Protein AF-A0A8S3A0E5-F1 (afdb_monomer_lite)

Organism: NCBI:txid392030

Radius of gyration: 12.85 Å; chains: 1; bounding box: 29×12×37 Å

Secondary structure (DSSP, 8-state):
-HHHHHHHHHHHHHHHHHHHHHS---HHHHHHHHHHHHHHHHHHHHHHHHHH-

pLDDT: mean 87.66, std 6.4, range [59.78, 93.38]

InterPro domains:
  IPR026983 Dynein heavy chain [PTHR22878] (2-52)

Foldseek 3Di:
DVLVVVLVVLVVVLVVLVVVLPDDDDPVVNVVSVVVSVVSVVVSVVSVVVVVD

Structure (mmCIF, N/CA/C/O backbone):
data_AF-A0A8S3A0E5-F1
#
_entry.id   AF-A0A8S3A0E5-F1
#
loop_
_atom_site.group_PDB
_atom_site.id
_atom_site.type_symbol
_atom_site.label_atom_id
_atom_site.label_alt_id
_atom_site.label_comp_id
_atom_site.label_asym_id
_atom_site.label_entity_id
_atom_site.label_seq_id
_atom_site.pdbx_PDB_ins_code
_atom_site.Cartn_x
_atom_site.Cartn_y
_atom_site.Cartn_z
_atom_site.occupancy
_atom_site.B_iso_or_equiv
_atom_site.auth_seq_id
_atom_site.auth_comp_id
_atom_site.auth_asym_id
_atom_site.auth_atom_id
_atom_site.pdbx_PDB_model_num
ATOM 1 N N . MET A 1 1 ? 14.520 4.663 -15.843 1.00 63.38 1 MET A N 1
ATOM 2 C CA . MET A 1 1 ? 14.299 4.089 -14.490 1.00 63.38 1 MET A CA 1
ATOM 3 C C . MET A 1 1 ? 13.203 4.816 -13.689 1.00 63.38 1 MET A C 1
ATOM 5 O O . MET A 1 1 ? 13.132 4.635 -12.483 1.00 63.38 1 MET A O 1
ATOM 9 N N . ALA A 1 2 ? 12.311 5.592 -14.322 1.00 79.94 2 ALA A N 1
ATOM 10 C CA . ALA A 1 2 ? 11.281 6.346 -13.598 1.00 79.94 2 ALA A CA 1
ATOM 11 C C . ALA A 1 2 ? 10.194 5.438 -12.989 1.00 79.94 2 ALA A C 1
ATOM 13 O O . ALA A 1 2 ? 9.909 5.543 -11.802 1.00 79.94 2 ALA A O 1
ATOM 14 N N . MET A 1 3 ? 9.680 4.473 -13.760 1.00 82.38 3 MET A N 1
ATOM 15 C CA . MET A 1 3 ? 8.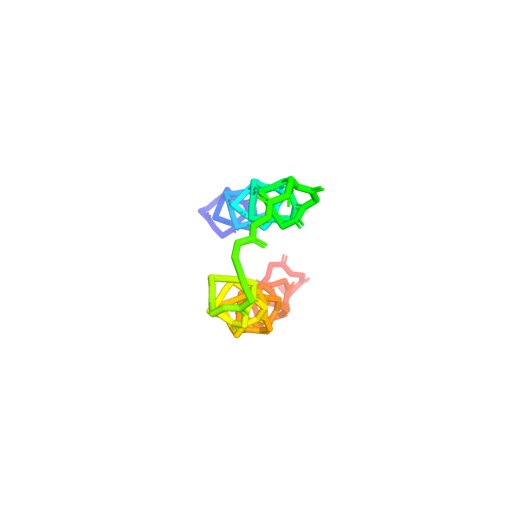626 3.554 -13.300 1.00 82.38 3 MET A CA 1
ATOM 16 C C . MET A 1 3 ? 9.082 2.633 -12.160 1.00 82.38 3 MET A C 1
ATOM 18 O O . MET A 1 3 ? 8.324 2.381 -11.233 1.00 82.38 3 MET A O 1
ATOM 22 N N . LYS A 1 4 ? 10.351 2.198 -12.164 1.00 83.81 4 LYS A N 1
ATOM 23 C CA . LYS A 1 4 ? 10.937 1.416 -11.058 1.00 83.81 4 LYS A CA 1
ATOM 24 C C . LYS A 1 4 ? 11.020 2.223 -9.757 1.00 83.81 4 LYS A C 1
ATOM 26 O O . LYS A 1 4 ? 10.733 1.692 -8.689 1.00 83.81 4 LYS A O 1
ATOM 31 N N . ASN A 1 5 ? 11.377 3.506 -9.842 1.00 85.94 5 ASN A N 1
ATOM 32 C CA . ASN A 1 5 ? 11.403 4.393 -8.677 1.00 85.94 5 ASN A CA 1
ATOM 33 C C . ASN A 1 5 ? 9.988 4.685 -8.164 1.00 85.94 5 ASN A C 1
ATOM 35 O O . ASN A 1 5 ? 9.767 4.674 -6.957 1.00 85.94 5 ASN A O 1
ATOM 39 N N . TYR A 1 6 ? 9.033 4.879 -9.075 1.00 85.12 6 TYR A N 1
ATOM 40 C CA . TYR A 1 6 ? 7.631 5.093 -8.729 1.00 85.12 6 TYR A CA 1
ATOM 41 C C . TYR A 1 6 ? 7.008 3.859 -8.060 1.00 85.12 6 TYR A C 1
ATOM 43 O O . TYR A 1 6 ? 6.390 3.979 -7.008 1.00 85.12 6 TYR A O 1
ATOM 51 N N . ALA A 1 7 ? 7.275 2.654 -8.572 1.00 85.38 7 ALA A N 1
ATOM 52 C CA . ALA A 1 7 ? 6.864 1.407 -7.927 1.00 85.38 7 ALA A CA 1
ATOM 53 C C . ALA A 1 7 ? 7.434 1.273 -6.503 1.00 85.38 7 ALA A C 1
ATOM 55 O O . ALA A 1 7 ? 6.738 0.828 -5.591 1.00 85.38 7 ALA A O 1
ATOM 56 N N . LYS A 1 8 ? 8.687 1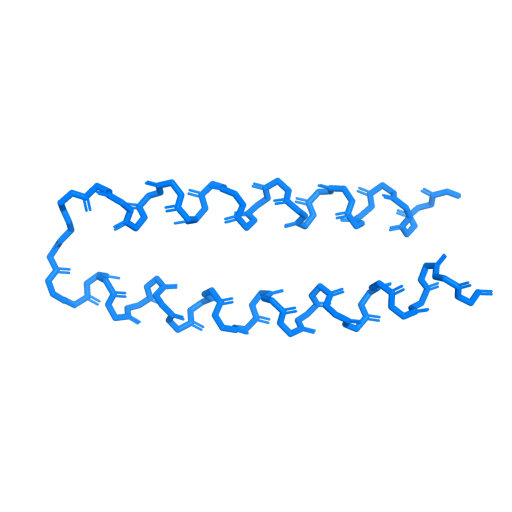.691 -6.275 1.00 88.50 8 LYS A N 1
ATOM 57 C CA . LYS A 1 8 ? 9.276 1.709 -4.928 1.00 88.50 8 LYS A CA 1
ATOM 58 C C . LYS A 1 8 ? 8.553 2.696 -4.001 1.00 88.50 8 LYS A C 1
ATOM 60 O O . LYS A 1 8 ? 8.269 2.336 -2.867 1.00 88.50 8 LYS A O 1
ATOM 65 N N . GLN A 1 9 ? 8.220 3.893 -4.487 1.00 88.00 9 GLN A N 1
ATOM 66 C CA . GLN A 1 9 ? 7.454 4.885 -3.720 1.00 88.00 9 GLN A CA 1
ATOM 67 C C . GLN A 1 9 ? 6.053 4.375 -3.353 1.00 88.00 9 GLN A C 1
ATOM 69 O O . GLN A 1 9 ? 5.650 4.503 -2.200 1.00 88.00 9 GLN A O 1
ATOM 74 N N . LEU A 1 10 ? 5.347 3.745 -4.298 1.00 87.94 10 LEU A N 1
ATOM 75 C CA . LEU A 1 10 ? 4.026 3.153 -4.058 1.00 87.94 10 LEU A CA 1
ATOM 76 C C . LEU A 1 10 ? 4.069 2.045 -2.998 1.00 87.94 10 LEU A C 1
ATOM 78 O O . LEU A 1 10 ? 3.194 1.977 -2.142 1.00 87.94 10 LEU A O 1
ATOM 82 N N . ASN A 1 11 ? 5.106 1.201 -3.018 1.00 88.12 11 ASN A N 1
ATOM 83 C CA . ASN A 1 11 ? 5.294 0.182 -1.982 1.00 88.12 11 ASN A CA 1
ATOM 84 C C . ASN A 1 11 ? 5.458 0.802 -0.588 1.00 88.12 11 ASN A C 1
ATOM 86 O O . ASN A 1 11 ? 4.811 0.351 0.351 1.00 88.12 11 ASN A O 1
ATOM 90 N N . THR A 1 12 ? 6.274 1.853 -0.460 1.00 90.88 12 THR A N 1
ATOM 91 C CA . THR A 1 12 ? 6.473 2.542 0.825 1.00 90.88 12 THR A CA 1
ATOM 92 C C . THR A 1 12 ? 5.178 3.174 1.341 1.00 90.88 12 THR A C 1
ATOM 94 O O . THR A 1 12 ? 4.853 3.017 2.512 1.00 90.88 12 THR A O 1
ATOM 97 N N . GLN A 1 13 ? 4.393 3.815 0.471 1.00 87.25 13 GLN A N 1
ATOM 98 C CA . GLN A 1 13 ? 3.108 4.410 0.863 1.00 87.25 13 GLN A CA 1
ATOM 99 C C . GLN A 1 13 ? 2.113 3.359 1.377 1.00 87.25 13 GLN A C 1
ATOM 101 O O . GLN A 1 13 ? 1.448 3.574 2.389 1.00 87.25 13 GLN A O 1
ATOM 106 N N . ILE A 1 14 ? 2.044 2.189 0.732 1.00 91.25 14 ILE A N 1
ATOM 107 C CA . ILE A 1 14 ? 1.190 1.087 1.197 1.00 91.25 14 ILE A CA 1
ATOM 108 C C . ILE A 1 14 ? 1.651 0.583 2.573 1.00 91.25 14 ILE A C 1
ATOM 110 O O . ILE A 1 14 ? 0.816 0.333 3.441 1.00 91.25 14 ILE A O 1
ATOM 114 N N . GLU A 1 15 ? 2.961 0.456 2.806 1.00 91.19 15 GLU A N 1
ATOM 115 C CA . GLU A 1 15 ? 3.503 0.056 4.114 1.00 91.19 15 GLU A CA 1
ATOM 116 C C . GLU A 1 15 ? 3.161 1.058 5.227 1.00 91.19 15 GLU A C 1
ATOM 118 O O . GLU A 1 15 ? 2.809 0.644 6.337 1.00 91.19 15 GLU A O 1
ATOM 123 N N . GLU A 1 16 ? 3.202 2.359 4.937 1.00 90.38 16 GLU A N 1
ATOM 124 C CA . GLU A 1 16 ? 2.801 3.416 5.873 1.00 90.38 16 GLU A CA 1
ATOM 125 C C . GLU A 1 16 ? 1.316 3.294 6.246 1.00 90.38 16 GLU A C 1
ATOM 127 O O . GLU A 1 16 ? 0.975 3.246 7.431 1.00 90.38 16 GLU A O 1
ATOM 132 N N . VAL A 1 17 ? 0.432 3.137 5.254 1.00 88.69 17 VAL A N 1
ATOM 133 C CA . VAL A 1 17 ? -1.017 2.980 5.480 1.00 88.69 17 VAL A CA 1
ATOM 134 C C . VAL A 1 17 ? -1.324 1.703 6.269 1.00 88.69 17 VAL A C 1
ATOM 136 O O . VAL A 1 17 ? -2.139 1.718 7.193 1.00 88.69 17 VAL A O 1
ATOM 139 N N . VAL A 1 18 ? -0.653 0.590 5.958 1.00 89.69 18 VAL A N 1
ATOM 140 C CA . VAL A 1 18 ? -0.811 -0.675 6.696 1.00 89.69 18 VAL A CA 1
ATOM 141 C C . VAL A 1 18 ? 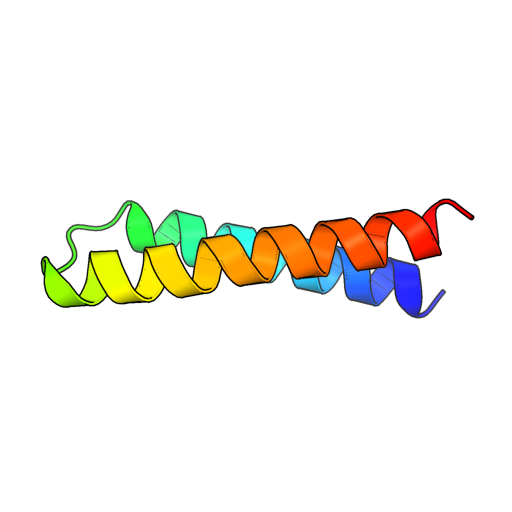-0.350 -0.534 8.145 1.00 89.69 18 VAL A C 1
ATOM 143 O O . VAL A 1 18 ? -0.983 -1.092 9.045 1.00 89.69 18 VAL A O 1
ATOM 146 N N . THR A 1 19 ? 0.733 0.205 8.383 1.00 91.56 19 THR A N 1
ATOM 147 C CA . THR A 1 19 ? 1.236 0.475 9.735 1.00 91.56 19 THR A CA 1
ATOM 148 C C . THR A 1 19 ? 0.229 1.300 10.530 1.00 91.56 19 THR A C 1
ATOM 150 O O . THR A 1 19 ? -0.064 0.961 11.676 1.00 91.56 19 THR A O 1
ATOM 153 N N . GLU A 1 20 ? -0.390 2.299 9.904 1.00 87.88 20 GLU A N 1
ATOM 154 C CA . GLU A 1 20 ? -1.384 3.147 10.559 1.00 87.88 20 GLU A CA 1
A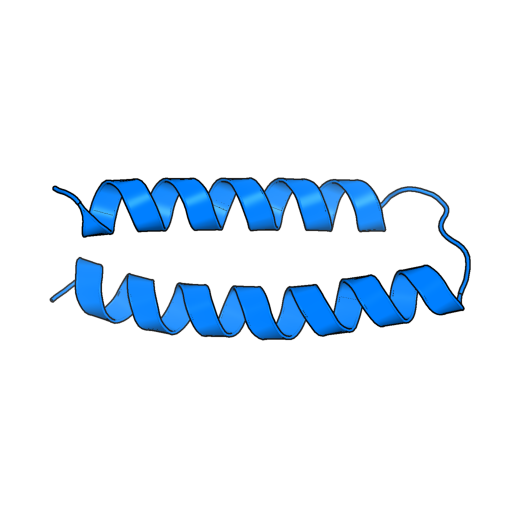TOM 155 C C . GLU A 1 20 ? -2.678 2.389 10.897 1.00 87.88 20 GLU A C 1
ATOM 157 O O . GLU A 1 20 ? -3.226 2.544 11.987 1.00 87.88 20 GLU A O 1
ATOM 162 N N . ILE A 1 21 ? -3.132 1.473 10.032 1.00 88.00 21 ILE A N 1
ATOM 163 C CA . ILE A 1 21 ? -4.320 0.634 10.293 1.00 88.00 21 ILE A CA 1
ATOM 164 C C . ILE A 1 21 ? -4.124 -0.306 11.497 1.00 88.00 21 ILE A C 1
ATOM 166 O O . ILE A 1 21 ? -5.102 -0.701 12.146 1.00 88.00 21 ILE A O 1
ATOM 170 N N . ARG A 1 22 ? -2.874 -0.690 11.800 1.00 88.50 22 ARG A N 1
ATOM 171 C CA . ARG A 1 22 ? -2.548 -1.538 12.960 1.00 88.50 22 ARG A CA 1
ATOM 172 C C . ARG A 1 22 ? -2.694 -0.795 14.286 1.00 88.50 22 ARG A C 1
ATOM 174 O O . ARG A 1 22 ? -2.909 -1.450 15.306 1.00 88.50 22 ARG A O 1
ATOM 181 N N . ASN A 1 23 ? -2.625 0.534 14.276 1.00 89.69 23 ASN A N 1
ATOM 182 C CA . ASN A 1 23 ? -2.875 1.347 15.457 1.00 89.69 23 ASN A CA 1
ATOM 183 C C . ASN A 1 23 ? -4.377 1.353 15.817 1.00 89.69 23 ASN A C 1
ATOM 185 O O . ASN A 1 23 ? -5.250 1.099 14.975 1.00 89.69 23 ASN A O 1
ATOM 189 N N . PRO A 1 24 ? -4.730 1.605 17.089 1.00 86.69 24 PRO A N 1
ATOM 190 C CA . PRO 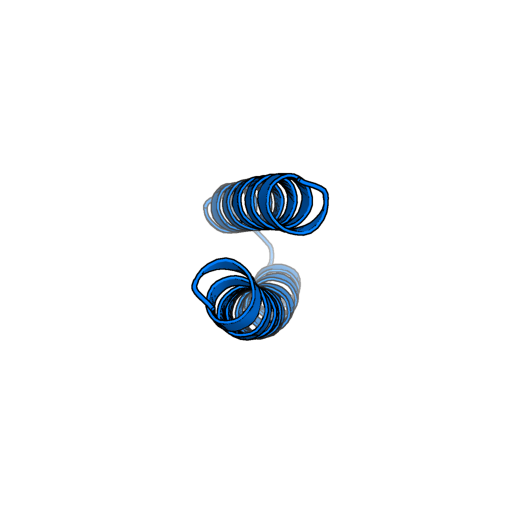A 1 24 ? -6.123 1.727 17.498 1.00 86.69 24 PRO A CA 1
ATOM 191 C C . PRO A 1 24 ? -6.765 2.984 16.890 1.00 86.69 24 PRO A C 1
ATOM 193 O O . PRO A 1 24 ? -6.624 4.092 17.395 1.00 86.69 24 PRO A O 1
ATOM 196 N N . LEU A 1 25 ? -7.496 2.782 15.795 1.00 90.88 25 LEU A N 1
ATOM 197 C CA . LEU A 1 25 ? -8.267 3.805 15.088 1.00 90.88 25 LEU A CA 1
ATOM 198 C C . LEU A 1 25 ? -9.762 3.733 15.416 1.00 90.88 25 LEU A C 1
ATOM 200 O O . LEU A 1 25 ? -10.309 2.650 15.661 1.00 90.88 25 LEU A O 1
ATOM 204 N N . ALA A 1 26 ? -10.446 4.873 15.310 1.00 92.19 26 ALA A N 1
ATOM 205 C CA . ALA A 1 26 ? -11.901 4.928 15.347 1.00 92.19 26 ALA A CA 1
ATOM 206 C C . ALA A 1 26 ? -12.523 4.125 14.183 1.00 92.19 26 ALA A C 1
ATOM 208 O O . ALA A 1 26 ? -11.928 3.944 13.117 1.00 92.19 26 ALA A O 1
ATOM 209 N N . SER A 1 27 ? -13.744 3.613 14.381 1.00 89.25 27 SER A N 1
ATOM 210 C CA . SER A 1 27 ? -14.411 2.714 13.419 1.00 89.25 27 SER A CA 1
ATOM 211 C C . SER A 1 27 ? -14.581 3.335 12.024 1.00 89.25 27 SER A C 1
ATOM 213 O O . SER A 1 27 ? -14.450 2.652 11.008 1.00 89.25 27 SER A O 1
ATOM 215 N N . ASN A 1 28 ? -14.852 4.639 11.966 1.00 92.00 28 ASN A N 1
ATOM 216 C CA . ASN A 1 28 ? -14.960 5.411 10.730 1.00 92.00 28 ASN A CA 1
ATOM 217 C C . ASN A 1 28 ? -13.606 5.565 10.024 1.00 92.00 28 ASN A C 1
ATOM 219 O O . ASN A 1 28 ? -13.536 5.376 8.812 1.00 92.00 28 ASN A O 1
ATOM 223 N N . ASP A 1 29 ? -12.538 5.854 10.760 1.00 90.50 29 ASP A N 1
ATOM 224 C CA . ASP A 1 29 ? -11.212 6.053 10.181 1.00 90.50 29 ASP A CA 1
ATOM 225 C C . ASP A 1 29 ? -10.649 4.739 9.645 1.00 90.50 29 ASP A C 1
ATOM 227 O O . ASP A 1 29 ? -10.183 4.696 8.510 1.00 90.50 29 ASP A O 1
ATOM 231 N N . ARG A 1 30 ? -10.862 3.620 10.349 1.00 91.81 30 ARG A N 1
ATOM 232 C CA . ARG A 1 30 ? -10.530 2.283 9.829 1.00 91.81 30 ARG A CA 1
ATOM 233 C C . ARG A 1 30 ? -11.225 1.978 8.497 1.00 91.81 30 ARG A C 1
ATOM 235 O O . ARG A 1 30 ? -10.603 1.430 7.592 1.00 91.81 30 ARG A O 1
ATOM 242 N N . LYS A 1 31 ? -12.503 2.346 8.343 1.00 92.81 31 LYS A N 1
ATOM 243 C CA . LYS A 1 31 ? -13.236 2.160 7.074 1.00 92.81 31 LYS A CA 1
ATOM 244 C C . LYS A 1 31 ? -12.668 3.028 5.948 1.00 92.81 31 LYS A C 1
ATOM 246 O O . LYS A 1 31 ? -12.562 2.547 4.820 1.00 92.81 31 LYS A O 1
ATOM 251 N N . LYS A 1 32 ? -12.276 4.273 6.244 1.00 93.12 32 LYS A N 1
ATOM 252 C CA . LYS A 1 32 ? -11.624 5.164 5.270 1.00 93.12 32 LYS A CA 1
ATOM 253 C C . LYS A 1 32 ? -10.283 4.592 4.817 1.00 93.12 32 LYS A C 1
ATOM 255 O O . LYS A 1 32 ? -10.086 4.421 3.619 1.00 93.12 32 LYS A O 1
ATOM 260 N N . PHE A 1 33 ? -9.411 4.226 5.758 1.00 92.44 33 PHE A N 1
ATOM 261 C CA . PHE A 1 33 ? -8.095 3.669 5.442 1.00 92.44 33 PHE A CA 1
ATOM 262 C C . PHE A 1 33 ? -8.190 2.351 4.673 1.00 92.44 33 PHE A C 1
ATOM 264 O O . PHE A 1 33 ? -7.480 2.178 3.691 1.00 92.44 33 PHE A O 1
ATOM 271 N N . ASN A 1 34 ? -9.122 1.460 5.030 1.00 90.94 34 ASN A N 1
ATOM 272 C CA . ASN A 1 34 ? -9.354 0.234 4.262 1.00 90.94 34 ASN A CA 1
ATOM 273 C C . ASN A 1 34 ? -9.784 0.524 2.816 1.00 90.94 34 ASN A C 1
ATOM 275 O O . ASN A 1 34 ? -9.363 -0.178 1.903 1.00 90.94 34 ASN A O 1
ATOM 279 N N . THR A 1 35 ? -10.617 1.548 2.604 1.00 93.38 35 THR A N 1
ATOM 280 C CA . THR A 1 35 ? -11.062 1.932 1.255 1.00 93.38 35 THR A CA 1
ATOM 281 C C . THR A 1 35 ? -9.887 2.429 0.417 1.00 93.38 35 THR A C 1
ATOM 283 O O . THR A 1 35 ? -9.722 1.990 -0.716 1.00 93.38 35 THR A O 1
ATOM 286 N N . VAL A 1 36 ? -9.046 3.294 0.990 1.00 92.12 36 VAL A N 1
ATOM 287 C CA . VAL A 1 36 ? -7.830 3.797 0.331 1.00 92.12 36 VAL A CA 1
ATOM 288 C C . VAL A 1 36 ? -6.860 2.650 0.028 1.00 92.12 36 VAL A C 1
ATOM 290 O O . VAL A 1 36 ? -6.423 2.513 -1.108 1.00 92.12 36 VAL A O 1
ATOM 293 N N . LEU A 1 37 ? -6.630 1.749 0.988 1.00 92.38 37 LEU A N 1
ATOM 294 C CA . LEU A 1 37 ? -5.734 0.601 0.822 1.00 92.38 37 LEU A CA 1
ATOM 295 C C . LEU A 1 37 ? -6.145 -0.314 -0.343 1.00 92.38 37 LEU A C 1
ATOM 297 O O . LEU A 1 37 ? -5.290 -0.782 -1.090 1.00 92.38 37 LEU A O 1
ATOM 301 N N . ILE A 1 38 ? -7.447 -0.572 -0.514 1.00 92.88 38 ILE A N 1
ATOM 302 C CA . ILE A 1 38 ? -7.954 -1.391 -1.628 1.00 92.88 38 ILE A CA 1
ATOM 303 C C . ILE A 1 38 ? -7.610 -0.744 -2.978 1.00 92.88 38 ILE A C 1
ATOM 305 O O . ILE A 1 38 ? -7.201 -1.441 -3.907 1.00 92.88 38 ILE A O 1
ATOM 309 N N . ILE A 1 39 ? -7.759 0.579 -3.081 1.00 93.06 39 ILE A N 1
ATOM 310 C CA . ILE A 1 39 ? -7.459 1.334 -4.302 1.00 93.06 39 ILE A CA 1
ATOM 311 C C . ILE A 1 39 ? -5.949 1.321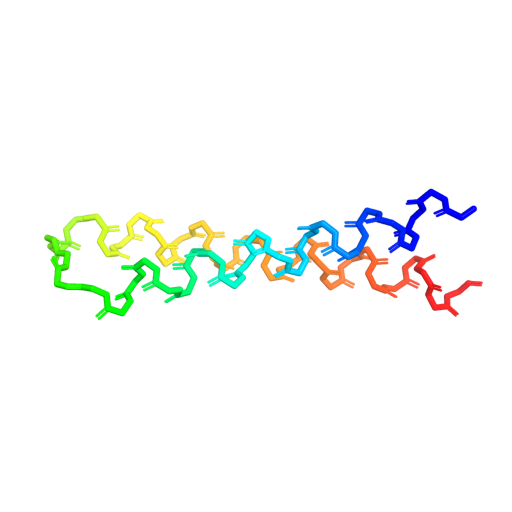 -4.575 1.00 93.06 39 ILE A C 1
ATOM 313 O O . ILE A 1 39 ? -5.539 1.033 -5.701 1.00 93.06 39 ILE A O 1
ATOM 317 N N . ASP A 1 40 ? -5.127 1.564 -3.552 1.00 90.56 40 ASP A N 1
ATOM 318 C CA . ASP A 1 40 ? -3.668 1.647 -3.682 1.00 90.56 40 ASP A CA 1
ATOM 319 C C . ASP A 1 40 ? -3.040 0.318 -4.119 1.00 90.56 40 ASP A C 1
ATOM 321 O O . ASP A 1 40 ? -2.157 0.302 -4.979 1.00 90.56 40 ASP A O 1
ATOM 325 N N . VAL A 1 41 ? -3.534 -0.814 -3.601 1.00 91.50 41 VAL A N 1
ATOM 326 C CA . VAL A 1 41 ? -3.096 -2.146 -4.053 1.00 91.50 41 VAL A CA 1
ATOM 327 C C . VAL A 1 41 ? -3.419 -2.352 -5.537 1.00 91.50 41 VAL A C 1
ATOM 329 O O . VAL A 1 41 ? -2.566 -2.823 -6.288 1.00 91.50 41 VAL A O 1
ATOM 332 N N . HIS A 1 42 ? -4.603 -1.935 -5.998 1.00 92.50 42 HIS A N 1
ATOM 333 C CA . HIS A 1 42 ? -4.974 -2.024 -7.415 1.00 92.50 42 HIS A CA 1
ATOM 334 C C . HIS A 1 42 ? -4.120 -1.121 -8.313 1.00 92.50 42 HIS A C 1
ATOM 336 O O . HIS A 1 42 ? -3.691 -1.542 -9.389 1.00 92.50 42 HIS A O 1
ATOM 342 N N . ALA A 1 43 ? -3.841 0.108 -7.874 1.00 88.44 43 ALA A N 1
ATOM 343 C CA . ALA A 1 43 ? -2.960 1.021 -8.593 1.00 88.44 43 ALA A CA 1
ATOM 344 C C . ALA A 1 43 ? -1.542 0.443 -8.706 1.00 88.44 43 ALA A C 1
ATOM 346 O O . ALA A 1 43 ? -0.961 0.437 -9.793 1.00 88.44 43 ALA A O 1
ATOM 347 N N . LYS A 1 44 ? -1.011 -0.121 -7.616 1.00 88.62 44 LYS A N 1
ATOM 348 C CA . LYS A 1 44 ? 0.283 -0.805 -7.620 1.00 88.62 44 LYS A CA 1
ATOM 349 C C . LYS A 1 44 ? 0.300 -1.993 -8.583 1.00 88.62 44 LYS A C 1
ATOM 351 O O . LYS A 1 44 ? 1.256 -2.118 -9.340 1.00 88.62 44 LYS A O 1
ATOM 356 N N . ASP A 1 45 ? -0.737 -2.828 -8.605 1.00 89.12 45 ASP A N 1
ATOM 357 C CA . ASP A 1 45 ? -0.811 -3.977 -9.518 1.00 89.12 45 ASP A CA 1
ATOM 358 C C . ASP A 1 45 ? -0.762 -3.558 -10.996 1.00 89.12 45 ASP A C 1
ATOM 360 O O . ASP A 1 45 ? -0.169 -4.249 -11.826 1.00 89.12 45 ASP A O 1
ATOM 364 N N . ILE A 1 46 ? -1.363 -2.415 -11.345 1.00 89.56 46 ILE A N 1
ATOM 365 C CA . ILE A 1 46 ? -1.282 -1.844 -12.695 1.00 89.56 46 ILE A CA 1
ATOM 366 C C . ILE A 1 46 ? 0.158 -1.416 -13.005 1.00 89.56 46 ILE A C 1
ATOM 368 O O . ILE A 1 46 ? 0.696 -1.780 -14.049 1.00 89.56 46 ILE A O 1
ATOM 372 N N . ILE A 1 47 ? 0.804 -0.680 -12.098 1.00 85.75 47 ILE A N 1
ATOM 373 C CA . ILE A 1 47 ? 2.181 -0.197 -12.283 1.00 85.75 47 ILE A CA 1
ATOM 374 C C . ILE A 1 47 ? 3.183 -1.354 -12.347 1.00 85.75 47 ILE A C 1
ATOM 376 O O . ILE A 1 47 ? 4.093 -1.330 -13.174 1.00 85.75 47 ILE A O 1
ATOM 380 N N . ASP A 1 48 ? 2.995 -2.393 -11.537 1.00 85.31 48 ASP A N 1
ATOM 381 C CA . ASP A 1 48 ? 3.845 -3.582 -11.542 1.00 85.31 48 ASP A CA 1
ATOM 382 C C . ASP A 1 48 ? 3.789 -4.333 -12.877 1.00 85.31 48 ASP A C 1
ATOM 384 O O . ASP A 1 48 ? 4.809 -4.881 -13.296 1.00 85.31 48 ASP A O 1
ATOM 388 N N . LYS A 1 49 ? 2.642 -4.331 -13.573 1.00 87.94 49 LYS A N 1
ATOM 389 C CA . LYS A 1 49 ? 2.544 -4.864 -14.943 1.00 87.94 49 LYS A CA 1
ATOM 390 C C . LYS A 1 49 ? 3.417 -4.055 -15.907 1.00 87.94 49 LYS A C 1
ATOM 392 O O . LYS A 1 49 ? 4.227 -4.639 -16.613 1.00 87.94 49 LYS A O 1
ATOM 397 N N . PHE A 1 50 ? 3.347 -2.723 -15.849 1.00 82.44 50 PHE A N 1
ATOM 398 C CA . PHE A 1 50 ? 4.150 -1.827 -16.698 1.00 82.44 50 PHE A CA 1
ATOM 399 C C . PHE A 1 50 ? 5.659 -1.828 -16.408 1.00 82.44 50 PHE A C 1
ATOM 401 O O . PHE A 1 50 ? 6.432 -1.351 -17.230 1.00 82.44 50 PHE A O 1
ATOM 408 N N . VAL A 1 51 ? 6.092 -2.261 -15.221 1.00 80.12 51 VAL A N 1
ATOM 409 C CA . VAL A 1 51 ? 7.522 -2.344 -14.857 1.00 80.12 51 VAL A CA 1
ATOM 410 C C . VAL A 1 51 ? 8.143 -3.689 -15.255 1.00 80.12 51 VAL A C 1
ATOM 412 O O . VAL A 1 51 ? 9.373 -3.784 -15.343 1.00 80.12 51 VAL A O 1
ATOM 415 N N . ARG A 1 52 ? 7.313 -4.729 -15.413 1.00 74.50 52 ARG A N 1
ATOM 416 C CA . ARG A 1 52 ? 7.730 -6.088 -15.784 1.00 74.50 52 ARG A CA 1
ATOM 417 C C . ARG A 1 52 ? 7.773 -6.305 -17.300 1.00 74.50 52 ARG A C 1
ATOM 419 O O . ARG A 1 52 ? 8.602 -7.109 -17.721 1.00 74.50 52 ARG A O 1
ATOM 426 N N . ASP A 1 53 ? 6.928 -5.603 -18.055 1.00 59.78 53 ASP A N 1
ATOM 427 C CA . ASP A 1 53 ? 7.038 -5.442 -19.517 1.00 59.78 53 ASP A CA 1
ATOM 428 C C . ASP A 1 53 ? 8.167 -4.461 -19.897 1.00 59.78 53 ASP A C 1
ATOM 430 O O . ASP A 1 53 ? 8.815 -4.684 -20.946 1.00 59.78 53 ASP A O 1
#

Sequence (53 aa):
MAMKNYAKQLNTQIEEVVTEIRNPLASNDRKKFNTVLIIDVHAKDIIDKFVRD